Protein AF-A0A920K1B1-F1 (afdb_monomer)

Mean predicted aligned error: 3.54 Å

Radius of gyration: 16.36 Å; Cα contacts (8 Å, |Δi|>4): 84; chains: 1; bounding box: 33×30×52 Å

pLDDT: mean 95.36, std 4.57, range [61.56, 98.5]

Structure (mmCIF, N/CA/C/O backbone):
data_AF-A0A920K1B1-F1
#
_entry.id   AF-A0A920K1B1-F1
#
loop_
_atom_site.group_PDB
_atom_site.id
_atom_site.type_symbol
_atom_site.label_atom_id
_atom_site.label_alt_id
_atom_site.label_comp_id
_atom_site.label_asym_id
_atom_site.label_entity_id
_atom_site.label_seq_id
_atom_site.pdbx_PDB_ins_code
_atom_site.Cartn_x
_atom_site.Cartn_y
_atom_site.Cartn_z
_atom_site.occupancy
_atom_site.B_iso_or_equiv
_atom_site.auth_seq_id
_atom_site.auth_comp_id
_atom_site.auth_asym_id
_atom_site.auth_atom_id
_atom_site.pdbx_PDB_model_num
ATOM 1 N N . MET A 1 1 ? -3.075 0.054 6.663 1.00 95.94 1 MET A N 1
ATOM 2 C CA . MET A 1 1 ? -2.186 -1.117 6.807 1.00 95.94 1 MET A CA 1
ATOM 3 C C . MET A 1 1 ? -0.836 -0.663 7.327 1.00 95.94 1 MET A C 1
ATOM 5 O O . MET A 1 1 ? -0.423 0.441 6.988 1.00 95.94 1 MET A O 1
ATOM 9 N N . ASN A 1 2 ? -0.186 -1.488 8.144 1.00 97.50 2 ASN A N 1
ATOM 10 C CA . ASN A 1 2 ? 1.132 -1.239 8.730 1.00 97.50 2 ASN A CA 1
ATOM 11 C C . ASN A 1 2 ? 1.972 -2.524 8.671 1.00 97.50 2 ASN A C 1
ATOM 13 O O . ASN A 1 2 ? 1.445 -3.595 8.975 1.00 97.50 2 ASN A O 1
ATOM 17 N N . ARG A 1 3 ? 3.257 -2.415 8.324 1.00 96.69 3 ARG A N 1
ATOM 18 C CA . ARG A 1 3 ? 4.250 -3.483 8.495 1.00 96.69 3 ARG A CA 1
ATOM 19 C C . ARG A 1 3 ? 5.299 -3.058 9.524 1.00 96.69 3 ARG A C 1
ATOM 21 O O . ARG A 1 3 ? 5.857 -1.966 9.428 1.00 96.69 3 ARG A O 1
ATOM 28 N N . ALA A 1 4 ? 5.582 -3.932 10.488 1.00 92.75 4 ALA A N 1
ATOM 29 C CA . ALA A 1 4 ? 6.627 -3.703 11.481 1.00 92.75 4 ALA A CA 1
ATOM 30 C C . ALA A 1 4 ? 8.004 -4.173 10.962 1.00 92.75 4 ALA A C 1
ATOM 32 O O . ALA A 1 4 ? 8.064 -5.211 10.307 1.00 92.75 4 ALA A O 1
ATOM 33 N N . PRO A 1 5 ? 9.109 -3.475 11.292 1.00 94.50 5 PRO A N 1
ATOM 34 C CA . PRO A 1 5 ? 9.168 -2.202 12.012 1.00 94.50 5 PRO A CA 1
ATOM 35 C C . PRO A 1 5 ? 8.800 -1.002 11.121 1.00 94.50 5 PRO A C 1
ATOM 37 O O . PRO A 1 5 ? 9.211 -0.909 9.967 1.00 94.50 5 PRO A O 1
ATOM 40 N N . THR A 1 6 ? 8.075 -0.029 11.679 1.00 95.12 6 THR A N 1
ATOM 41 C CA . THR A 1 6 ? 7.736 1.214 10.971 1.00 95.12 6 THR A CA 1
ATOM 42 C C . THR A 1 6 ? 8.926 2.182 11.005 1.00 95.12 6 THR A C 1
ATOM 44 O O . THR A 1 6 ? 9.136 2.881 11.993 1.00 95.12 6 THR A O 1
ATOM 47 N N . LEU A 1 7 ? 9.715 2.232 9.929 1.00 93.31 7 LEU A N 1
ATOM 48 C CA . LEU A 1 7 ? 10.927 3.069 9.853 1.00 93.31 7 LEU A CA 1
ATOM 49 C C . LEU A 1 7 ? 10.650 4.539 9.504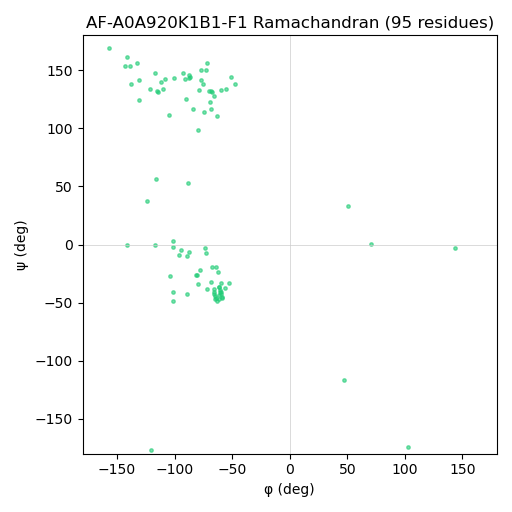 1.00 93.31 7 LEU A C 1
ATOM 51 O O . LEU A 1 7 ? 11.429 5.429 9.834 1.00 93.31 7 LEU A O 1
ATOM 55 N N . HIS A 1 8 ? 9.549 4.800 8.807 1.00 93.94 8 HIS A N 1
ATOM 56 C CA . HIS A 1 8 ? 9.158 6.129 8.349 1.00 93.94 8 HIS A CA 1
ATOM 57 C C . HIS A 1 8 ? 7.651 6.185 8.100 1.00 93.94 8 HIS A C 1
ATOM 59 O O . HIS A 1 8 ? 6.994 5.147 8.023 1.00 93.94 8 HIS A O 1
ATOM 65 N N . ARG A 1 9 ? 7.099 7.388 7.886 1.00 94.19 9 ARG A N 1
ATOM 66 C CA . ARG A 1 9 ? 5.644 7.598 7.742 1.00 94.19 9 ARG A CA 1
ATOM 67 C C . ARG A 1 9 ? 4.969 6.707 6.693 1.00 94.19 9 ARG A C 1
ATOM 69 O O . ARG A 1 9 ? 3.837 6.303 6.894 1.00 94.19 9 ARG A O 1
ATOM 76 N N . LEU A 1 10 ? 5.668 6.360 5.606 1.00 95.12 10 LEU A N 1
ATOM 77 C CA . LEU A 1 10 ? 5.119 5.501 4.546 1.00 95.12 10 LEU A CA 1
ATOM 78 C C . LEU A 1 10 ? 4.994 4.020 4.940 1.00 95.12 10 LEU A C 1
ATOM 80 O O . LEU A 1 10 ? 4.386 3.257 4.202 1.00 95.12 10 LEU A O 1
ATOM 84 N N . GLY A 1 11 ? 5.514 3.625 6.108 1.00 94.69 11 GLY A N 1
ATOM 85 C CA . GLY A 1 11 ? 5.289 2.298 6.682 1.00 94.69 11 GLY A CA 1
ATOM 86 C C . GLY A 1 11 ? 3.874 2.116 7.241 1.00 94.69 11 GLY A C 1
ATOM 87 O O . GLY A 1 11 ? 3.537 1.024 7.691 1.00 94.69 11 GLY A O 1
ATOM 88 N N . ILE A 1 12 ? 3.040 3.165 7.203 1.00 97.69 12 ILE A N 1
ATOM 89 C CA . ILE A 1 12 ? 1.597 3.106 7.439 1.00 97.69 12 ILE A CA 1
ATOM 90 C C . ILE A 1 12 ? 0.896 3.860 6.309 1.00 97.69 12 ILE A C 1
ATOM 92 O O . ILE A 1 12 ? 1.167 5.035 6.078 1.00 97.69 12 ILE A O 1
ATOM 96 N N . GLN A 1 13 ? -0.027 3.198 5.613 1.00 97.94 13 GLN A N 1
ATOM 97 C CA . GLN A 1 13 ? -0.844 3.828 4.569 1.00 97.94 13 GLN A CA 1
ATOM 98 C C . GLN A 1 13 ? -2.299 3.361 4.641 1.00 97.94 13 GLN A C 1
ATOM 100 O O . GLN A 1 13 ? -2.594 2.259 5.122 1.00 97.94 13 GLN A O 1
ATOM 105 N N . ALA A 1 14 ? -3.210 4.204 4.165 1.00 98.19 14 ALA A N 1
ATOM 106 C CA . ALA A 1 14 ? -4.627 3.906 4.026 1.00 98.19 14 ALA A CA 1
ATOM 107 C C . ALA A 1 14 ? -4.944 3.361 2.627 1.00 98.19 14 ALA A C 1
ATOM 109 O O . ALA A 1 14 ? -4.317 3.732 1.631 1.00 98.19 14 ALA A O 1
ATOM 110 N N . PHE A 1 15 ? -5.932 2.472 2.586 1.00 98.12 15 PHE A N 1
ATOM 111 C CA . PHE A 1 15 ? -6.431 1.808 1.387 1.00 98.12 15 PHE A CA 1
ATOM 112 C C . PHE A 1 15 ? -7.944 1.646 1.515 1.00 98.12 15 PHE A C 1
ATOM 114 O O . PHE A 1 15 ? -8.457 1.528 2.631 1.00 98.12 15 PHE A O 1
ATOM 121 N N . GLU A 1 16 ? -8.636 1.588 0.382 1.00 96.88 16 GLU A N 1
ATOM 122 C CA . GLU A 1 16 ? -10.030 1.150 0.338 1.00 96.88 16 GLU A CA 1
ATOM 123 C C . GLU A 1 16 ? -10.06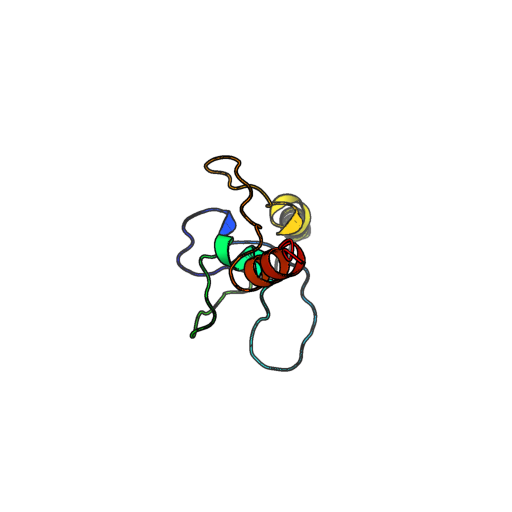1 -0.387 0.283 1.00 96.88 16 GLU A C 1
ATOM 125 O O . GLU A 1 16 ? -9.517 -0.971 -0.658 1.00 96.88 16 GLU A O 1
ATOM 130 N N . PRO A 1 17 ? -10.621 -1.068 1.299 1.00 96.44 17 PRO A N 1
ATOM 131 C CA . PRO A 1 17 ? -10.634 -2.522 1.333 1.00 96.44 17 PRO A CA 1
ATOM 132 C C . PRO A 1 17 ? -11.677 -3.087 0.365 1.00 96.44 17 PRO A C 1
ATOM 134 O O . PRO A 1 17 ? -12.818 -2.628 0.321 1.00 96.44 17 PRO A O 1
ATOM 137 N N . VAL A 1 18 ? -11.300 -4.144 -0.351 1.00 96.69 18 VAL A N 1
ATOM 138 C CA . VAL A 1 18 ? -12.214 -4.969 -1.149 1.00 96.69 18 VAL A CA 1
ATOM 139 C C . VAL A 1 18 ? -12.340 -6.324 -0.465 1.00 96.69 18 VAL A C 1
ATOM 141 O O . VAL A 1 18 ? -11.338 -6.900 -0.039 1.00 96.69 18 VAL A O 1
ATOM 144 N N . LEU A 1 19 ? -13.571 -6.820 -0.324 1.00 97.31 19 LEU A N 1
ATOM 145 C CA . LEU A 1 19 ? -13.810 -8.146 0.241 1.00 97.31 19 LEU A CA 1
ATOM 146 C C . LEU A 1 19 ? -13.279 -9.215 -0.714 1.00 97.31 19 LEU A C 1
ATOM 148 O O . LEU A 1 19 ? -13.569 -9.193 -1.909 1.00 97.31 19 LEU A O 1
ATOM 152 N N . ILE A 1 20 ? -12.518 -10.150 -0.161 1.00 96.06 20 ILE A N 1
ATOM 153 C CA . ILE A 1 20 ? -11.924 -11.269 -0.885 1.00 96.06 20 ILE A CA 1
ATOM 154 C C . ILE A 1 20 ? -12.167 -12.563 -0.117 1.00 96.06 20 ILE A C 1
ATOM 156 O O . ILE A 1 20 ? -12.335 -12.554 1.103 1.00 96.06 20 ILE A O 1
ATOM 160 N N . GLU A 1 21 ? -12.135 -13.675 -0.840 1.00 97.06 21 GLU A N 1
ATOM 161 C CA . GLU A 1 21 ? -12.076 -15.003 -0.239 1.00 97.06 21 GLU A CA 1
ATOM 162 C C . GLU A 1 21 ? -10.651 -15.313 0.252 1.00 97.06 21 GLU A C 1
ATOM 164 O O . GLU A 1 21 ? -9.660 -14.866 -0.331 1.00 97.06 21 GLU A O 1
ATOM 169 N N . GLY A 1 22 ? -10.540 -16.123 1.307 1.00 96.19 22 GLY A N 1
ATOM 170 C CA . GLY A 1 22 ? -9.261 -16.534 1.895 1.00 96.19 22 GLY A CA 1
ATOM 171 C C . GLY A 1 22 ? -8.897 -15.803 3.193 1.00 96.19 22 GLY A C 1
ATOM 172 O O . GLY A 1 22 ? -9.698 -15.082 3.778 1.00 96.19 22 GLY A O 1
ATOM 173 N N . LYS A 1 23 ? -7.681 -16.061 3.695 1.00 95.44 23 LYS A N 1
ATOM 174 C CA . LYS A 1 23 ? -7.193 -15.550 4.995 1.00 95.44 23 LYS A CA 1
ATOM 175 C C . LYS A 1 23 ? -5.985 -14.611 4.884 1.00 95.44 23 LYS A C 1
ATOM 177 O O . LYS A 1 23 ? -5.476 -14.166 5.907 1.00 95.44 23 LYS A O 1
ATOM 182 N N . ALA A 1 24 ? -5.503 -14.354 3.670 1.00 96.25 24 ALA A N 1
ATOM 183 C CA . ALA A 1 24 ? -4.328 -13.525 3.418 1.00 96.25 24 ALA A CA 1
ATOM 184 C C . ALA A 1 24 ? -4.741 -12.117 2.979 1.00 96.25 24 ALA A C 1
ATOM 186 O O . ALA A 1 24 ? -5.711 -11.955 2.241 1.00 96.25 24 ALA A O 1
ATOM 187 N N . ILE A 1 25 ? -3.987 -11.105 3.407 1.00 96.75 25 ILE A N 1
ATOM 188 C CA . ILE A 1 25 ? -4.177 -9.726 2.952 1.00 96.75 25 ILE A CA 1
ATOM 189 C C . ILE A 1 25 ? -3.541 -9.582 1.568 1.00 96.75 25 ILE A C 1
ATOM 191 O O . ILE A 1 25 ? -2.401 -9.992 1.364 1.00 96.75 25 ILE A O 1
ATOM 195 N N . GLN A 1 26 ? -4.258 -8.969 0.630 1.00 96.69 26 GLN A N 1
ATOM 196 C CA . GLN A 1 26 ? -3.702 -8.591 -0.667 1.00 96.69 26 GLN A CA 1
ATOM 197 C C . GLN A 1 26 ? -3.123 -7.177 -0.589 1.00 96.69 26 GLN A C 1
ATOM 199 O O . GLN A 1 26 ? -3.814 -6.234 -0.201 1.00 96.69 26 GLN A O 1
ATOM 204 N N . LEU A 1 27 ? -1.851 -7.033 -0.959 1.00 96.75 27 LEU A N 1
ATOM 205 C CA . LEU A 1 27 ? -1.142 -5.758 -1.004 1.00 96.75 27 LEU A CA 1
ATOM 206 C C . LEU A 1 27 ? -0.828 -5.391 -2.455 1.00 96.75 27 LEU A C 1
ATOM 208 O O . LEU A 1 27 ? -0.426 -6.237 -3.250 1.00 96.75 27 LEU A O 1
ATOM 212 N N . HIS A 1 28 ? -0.975 -4.112 -2.798 1.00 96.69 28 HIS A N 1
ATOM 213 C CA . HIS A 1 28 ? -0.614 -3.628 -4.125 1.00 96.69 28 HIS A CA 1
ATOM 214 C C . HIS A 1 28 ? 0.921 -3.674 -4.327 1.00 96.69 28 HIS A C 1
ATOM 216 O O . HIS A 1 28 ? 1.661 -3.156 -3.487 1.00 96.69 2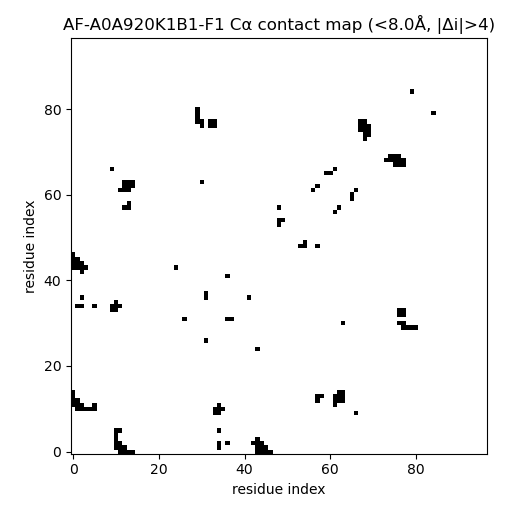8 HIS A O 1
ATOM 222 N N . PRO A 1 29 ? 1.448 -4.204 -5.447 1.00 96.69 29 PRO A N 1
ATOM 223 C CA . PRO A 1 29 ? 2.891 -4.406 -5.617 1.00 96.69 29 PRO A CA 1
ATOM 224 C C . PRO A 1 29 ? 3.703 -3.099 -5.566 1.00 96.69 29 PRO A C 1
ATOM 226 O O . PRO A 1 29 ? 4.766 -3.055 -4.953 1.00 96.69 29 PRO A O 1
ATOM 229 N N . LEU A 1 30 ? 3.175 -1.992 -6.109 1.00 96.62 30 LEU A N 1
ATOM 230 C CA . LEU A 1 30 ? 3.867 -0.688 -6.088 1.00 96.62 30 LEU A CA 1
ATOM 231 C C . LEU A 1 30 ? 4.097 -0.092 -4.690 1.00 96.62 30 LEU A C 1
ATOM 233 O O . LEU A 1 30 ? 4.951 0.777 -4.548 1.00 96.62 30 LEU A O 1
ATOM 237 N N . VAL A 1 31 ? 3.366 -0.525 -3.658 1.00 96.62 31 VAL A N 1
ATOM 238 C CA . VAL A 1 31 ? 3.591 -0.024 -2.290 1.00 96.62 31 VAL A CA 1
ATOM 239 C C . VAL A 1 31 ? 4.533 -0.919 -1.483 1.00 96.62 31 VAL A C 1
ATOM 241 O O . VAL A 1 31 ? 4.922 -0.538 -0.383 1.00 96.62 31 VAL A O 1
ATOM 244 N N . CYS A 1 32 ? 4.961 -2.070 -2.018 1.00 95.88 32 CYS A N 1
ATOM 245 C CA . CYS A 1 32 ? 5.838 -3.002 -1.300 1.00 95.88 32 CYS A CA 1
ATOM 246 C C . CYS A 1 32 ? 7.163 -2.341 -0.901 1.00 95.88 32 CYS A C 1
ATOM 248 O O . CYS A 1 32 ? 7.592 -2.476 0.241 1.00 95.88 32 CYS A O 1
ATOM 250 N N . ALA A 1 33 ? 7.747 -1.522 -1.785 1.00 94.38 33 ALA A N 1
ATOM 251 C CA . ALA A 1 33 ? 8.959 -0.759 -1.486 1.00 94.38 33 ALA A CA 1
ATOM 252 C C . ALA A 1 33 ? 8.771 0.211 -0.304 1.00 94.38 33 ALA A C 1
ATOM 254 O O . ALA A 1 33 ? 9.653 0.335 0.541 1.00 94.38 33 ALA A O 1
ATOM 255 N N . ALA A 1 34 ? 7.605 0.857 -0.201 1.00 95.19 34 ALA A N 1
ATOM 256 C CA . ALA A 1 34 ? 7.293 1.769 0.898 1.00 95.19 34 ALA A CA 1
ATOM 257 C C . ALA A 1 34 ? 7.131 1.041 2.246 1.00 95.19 34 ALA A C 1
ATOM 259 O O . ALA A 1 34 ? 7.478 1.590 3.285 1.00 95.19 34 ALA A O 1
ATOM 260 N N . PHE A 1 35 ? 6.648 -0.201 2.250 1.00 96.56 35 PHE A N 1
ATOM 261 C CA . PHE A 1 35 ? 6.590 -1.027 3.464 1.00 96.56 35 PHE A CA 1
ATOM 262 C C . PHE A 1 35 ? 7.875 -1.829 3.717 1.00 96.56 35 PHE A C 1
ATOM 264 O O . PHE A 1 35 ? 7.994 -2.485 4.755 1.00 96.56 35 PHE A O 1
ATOM 271 N N . ASN A 1 36 ? 8.823 -1.795 2.774 1.00 93.81 36 ASN A N 1
ATOM 272 C CA . ASN A 1 36 ? 9.941 -2.731 2.687 1.00 93.81 36 ASN A CA 1
ATOM 273 C C . ASN A 1 36 ? 9.482 -4.205 2.756 1.00 93.81 36 ASN A C 1
ATOM 275 O O . ASN A 1 36 ? 10.151 -5.021 3.383 1.00 93.81 36 ASN A O 1
ATOM 279 N N . ALA A 1 37 ? 8.298 -4.500 2.211 1.00 95.00 37 ALA A N 1
ATOM 280 C CA . ALA A 1 37 ? 7.626 -5.788 2.337 1.00 95.00 37 ALA A CA 1
ATOM 281 C C . ALA A 1 37 ? 8.001 -6.744 1.202 1.00 95.00 37 ALA A C 1
ATOM 283 O O . ALA A 1 37 ? 8.099 -6.331 0.042 1.00 95.00 37 ALA A O 1
ATOM 284 N N . ASP A 1 38 ? 8.129 -8.016 1.548 1.00 93.69 38 ASP A N 1
ATOM 285 C CA . ASP A 1 38 ? 8.188 -9.160 0.647 1.00 93.69 38 ASP A CA 1
ATOM 286 C C . ASP A 1 38 ? 7.036 -10.136 0.954 1.00 93.69 38 ASP A C 1
ATOM 288 O O . ASP A 1 38 ? 6.113 -9.829 1.708 1.00 93.69 38 ASP A O 1
ATO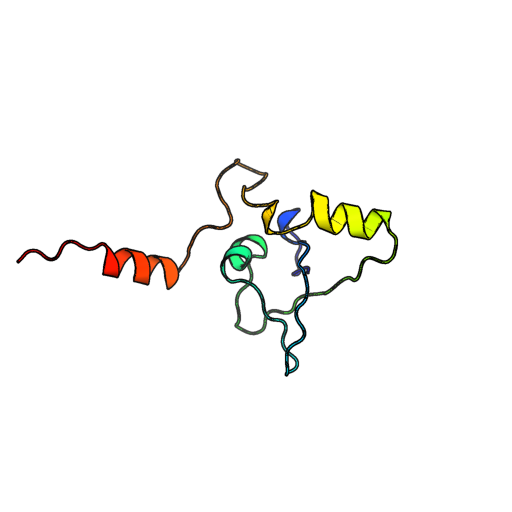M 292 N N . PHE A 1 39 ? 6.993 -11.272 0.256 1.00 95.44 39 PHE A N 1
ATOM 293 C CA . PHE A 1 39 ? 5.879 -12.227 0.329 1.00 95.44 39 PHE A CA 1
ATOM 294 C C . PHE A 1 39 ? 6.355 -13.634 0.713 1.00 95.44 39 PHE A C 1
ATOM 296 O O . PHE A 1 39 ? 5.848 -14.632 0.205 1.00 95.44 39 PHE A O 1
ATOM 303 N N . ASP A 1 40 ? 7.339 -13.721 1.603 1.00 96.06 40 ASP A N 1
ATOM 304 C CA . ASP A 1 40 ? 7.934 -14.973 2.089 1.00 96.06 40 ASP A CA 1
ATOM 305 C C . ASP A 1 40 ? 7.421 -15.402 3.483 1.00 96.06 40 ASP A C 1
ATOM 307 O O . ASP A 1 40 ? 7.838 -16.430 4.019 1.00 96.06 40 ASP A O 1
ATOM 311 N N . GLY A 1 41 ? 6.475 -14.650 4.054 1.00 95.62 41 GLY A N 1
ATOM 312 C CA . GLY A 1 41 ? 5.929 -14.881 5.397 1.00 95.62 41 GLY A CA 1
ATOM 313 C C . GLY A 1 41 ? 5.596 -13.606 6.171 1.00 95.62 41 GLY A C 1
ATOM 314 O O . GLY A 1 41 ? 5.054 -13.689 7.276 1.00 95.62 41 GLY A O 1
ATOM 315 N N . ASP A 1 42 ? 5.894 -12.446 5.587 1.00 96.25 42 ASP A N 1
ATOM 316 C CA . ASP A 1 42 ? 5.553 -11.129 6.110 1.00 96.25 42 ASP A CA 1
ATOM 317 C C . ASP A 1 42 ? 4.092 -11.002 6.574 1.00 96.25 42 ASP A C 1
ATOM 319 O O . ASP A 1 42 ? 3.137 -11.438 5.924 1.00 96.25 42 ASP A O 1
ATOM 323 N N . GLN A 1 43 ? 3.919 -10.334 7.715 1.00 96.44 43 GLN A N 1
ATOM 324 C CA . GLN A 1 43 ? 2.617 -10.039 8.307 1.00 96.44 43 GLN A CA 1
ATOM 325 C C . GLN A 1 43 ? 2.383 -8.532 8.370 1.00 96.44 43 GLN A C 1
ATOM 327 O O . GLN A 1 43 ? 3.303 -7.741 8.587 1.00 96.44 43 GLN A O 1
ATOM 332 N N . MET A 1 44 ? 1.121 -8.127 8.227 1.00 97.62 44 MET A N 1
ATOM 333 C CA . MET A 1 44 ? 0.719 -6.724 8.299 1.00 97.62 44 MET A CA 1
ATOM 334 C C . MET A 1 44 ? -0.464 -6.539 9.243 1.00 97.62 44 MET A C 1
ATOM 336 O O . MET A 1 44 ? -1.399 -7.338 9.266 1.00 97.62 44 MET A O 1
ATOM 340 N N . ALA A 1 45 ? -0.443 -5.440 9.991 1.00 97.69 45 ALA A N 1
ATOM 341 C CA . ALA A 1 45 ? -1.549 -5.021 10.834 1.00 97.69 45 ALA A CA 1
ATOM 342 C C . ALA A 1 45 ? -2.549 -4.159 10.046 1.00 97.69 45 ALA A C 1
ATOM 344 O O . ALA A 1 45 ? -2.183 -3.320 9.209 1.00 97.69 45 ALA A O 1
ATOM 345 N N . VAL A 1 46 ? -3.833 -4.340 10.354 1.00 97.56 46 VAL A N 1
ATOM 346 C CA . VAL A 1 46 ? -4.939 -3.542 9.817 1.00 97.56 46 VAL A CA 1
ATOM 347 C C . VAL A 1 46 ? -5.579 -2.768 10.963 1.00 97.56 46 VAL A C 1
ATOM 349 O O . VAL A 1 46 ? -5.878 -3.327 12.014 1.00 97.56 46 VAL A O 1
ATOM 352 N N . HIS A 1 47 ? -5.791 -1.474 10.745 1.00 97.81 47 HIS A N 1
ATOM 353 C CA . HIS A 1 47 ? -6.421 -0.572 11.702 1.00 97.81 47 HIS A CA 1
ATOM 354 C C . HIS A 1 47 ? -7.655 0.041 11.044 1.00 97.81 47 HIS A C 1
ATOM 356 O O . HIS A 1 47 ? -7.573 0.481 9.895 1.00 97.81 47 HIS A O 1
ATOM 362 N N . VAL A 1 48 ? -8.779 0.064 11.762 1.00 98.00 48 VAL A N 1
ATOM 363 C CA . VAL A 1 48 ? -10.048 0.617 11.272 1.00 98.00 48 VAL A CA 1
ATOM 364 C C . VAL A 1 48 ? -10.289 1.972 11.949 1.00 98.00 48 VAL A C 1
ATOM 366 O O . VAL A 1 48 ? -10.506 1.997 13.162 1.00 98.00 48 VAL A O 1
ATOM 369 N N . PRO A 1 49 ? -10.230 3.101 11.217 1.00 97.62 49 PRO A N 1
ATOM 370 C CA . PRO A 1 49 ? -10.569 4.407 11.776 1.00 97.62 49 PRO A CA 1
ATOM 371 C C . PRO A 1 49 ? -12.077 4.492 12.044 1.00 97.62 49 PRO A C 1
ATOM 373 O O . PRO A 1 49 ? -12.883 4.151 11.181 1.00 97.62 49 PRO A O 1
ATOM 376 N N . LEU A 1 50 ? -12.456 4.949 13.241 1.00 97.69 50 LEU A N 1
ATOM 377 C CA . LEU A 1 50 ? -13.859 4.979 13.675 1.00 97.69 50 LEU A CA 1
ATOM 378 C C . LEU A 1 50 ? -14.488 6.370 13.559 1.00 97.69 50 LEU A C 1
ATOM 380 O O . LEU A 1 50 ? -15.573 6.488 12.993 1.00 97.69 50 LEU A O 1
ATOM 384 N N . SER A 1 51 ? -13.826 7.417 14.065 1.00 98.50 51 SER A N 1
ATOM 385 C CA . SER A 1 51 ? -14.380 8.777 14.024 1.00 98.50 51 SER A CA 1
ATOM 386 C C . SER A 1 51 ? -14.367 9.353 12.609 1.00 98.50 51 SER A C 1
ATOM 388 O O . SER A 1 51 ? -13.568 8.944 11.762 1.00 98.50 51 SER A O 1
ATOM 390 N N . LEU A 1 52 ? -15.249 10.320 12.353 1.00 97.75 52 LEU A N 1
ATOM 391 C CA . LEU A 1 52 ? -15.328 10.979 11.051 1.00 97.75 52 LEU A CA 1
ATOM 392 C C . LEU A 1 52 ? -14.008 11.682 10.714 1.00 97.75 52 LEU A C 1
ATOM 394 O O . LEU A 1 52 ? -13.531 11.591 9.587 1.00 97.75 52 LEU A O 1
ATOM 398 N N . GLU A 1 53 ? -13.393 12.323 11.703 1.00 98.25 53 GLU A N 1
ATOM 399 C CA . GLU A 1 53 ? -12.103 12.996 11.576 1.00 98.25 53 GLU A CA 1
ATOM 400 C C . GLU A 1 53 ? -11.008 11.997 11.190 1.00 98.25 53 GLU A C 1
ATOM 402 O O . GLU A 1 53 ? -10.286 12.226 10.224 1.00 98.25 53 GLU A O 1
ATOM 407 N N . ALA A 1 54 ? -10.943 10.839 11.859 1.00 97.88 54 ALA A N 1
ATOM 408 C CA . ALA A 1 54 ? -9.950 9.809 11.563 1.00 97.88 54 ALA A CA 1
ATOM 409 C C . ALA A 1 54 ? -10.144 9.194 10.166 1.00 97.88 54 ALA A C 1
ATOM 411 O O . ALA A 1 54 ? -9.172 8.911 9.464 1.00 97.88 54 ALA A O 1
ATOM 412 N N . GLN A 1 55 ? -11.393 8.992 9.735 1.00 97.81 55 GLN A N 1
ATOM 413 C CA . GLN A 1 55 ? -11.694 8.519 8.382 1.00 97.81 55 GLN A CA 1
ATOM 414 C C . GLN A 1 55 ? -11.298 9.558 7.323 1.00 97.81 55 GLN A C 1
ATOM 416 O O . GLN A 1 55 ? -10.745 9.198 6.281 1.00 97.81 55 GLN A O 1
ATOM 421 N N . LEU A 1 56 ? -11.548 10.843 7.589 1.00 97.81 56 LEU A N 1
ATOM 422 C CA . LEU A 1 56 ? -11.154 11.942 6.709 1.00 97.81 56 LEU A CA 1
ATOM 423 C C . LEU A 1 56 ? -9.633 12.063 6.610 1.00 97.81 56 LEU A C 1
ATOM 425 O O . LEU A 1 56 ? -9.109 12.127 5.500 1.00 97.81 56 LEU A O 1
ATOM 429 N N . GLU A 1 57 ? -8.911 12.021 7.728 1.00 97.75 57 GLU A N 1
ATOM 430 C CA . GLU A 1 57 ? -7.446 12.021 7.729 1.00 97.75 57 GLU A CA 1
ATOM 431 C C . GLU A 1 57 ? -6.882 10.815 6.974 1.00 97.75 57 GLU A C 1
ATOM 433 O O . GLU A 1 57 ? -5.968 10.964 6.159 1.00 97.75 57 GLU A O 1
ATOM 438 N N . ALA A 1 58 ? -7.461 9.626 7.172 1.00 97.62 58 ALA A N 1
ATOM 439 C CA . ALA A 1 58 ? -7.054 8.436 6.439 1.00 97.62 58 ALA A CA 1
ATOM 440 C C . ALA A 1 58 ? -7.218 8.620 4.925 1.00 97.62 58 ALA A C 1
ATOM 442 O O . ALA A 1 58 ? -6.285 8.340 4.174 1.00 97.62 58 ALA A O 1
ATOM 443 N N . ARG A 1 59 ? -8.365 9.150 4.484 1.00 96.38 59 ARG A N 1
ATOM 444 C CA . ARG A 1 59 ? -8.674 9.363 3.063 1.00 96.38 59 ARG A CA 1
ATOM 445 C C . ARG A 1 59 ? -7.875 10.501 2.424 1.00 96.38 59 ARG A C 1
ATOM 447 O O . ARG A 1 59 ? -7.477 10.398 1.269 1.00 96.38 59 ARG A O 1
ATOM 454 N N . VAL A 1 60 ? -7.644 11.595 3.140 1.00 96.62 60 VAL A N 1
ATOM 455 C CA . VAL A 1 60 ? -7.004 12.789 2.570 1.00 96.62 60 VAL A CA 1
ATOM 456 C C . VAL A 1 60 ? -5.485 12.724 2.703 1.00 96.62 60 VAL A C 1
ATOM 458 O O . VAL A 1 60 ? -4.773 13.040 1.753 1.00 96.62 60 VAL A O 1
ATOM 461 N N . LEU A 1 61 ? -4.967 12.288 3.849 1.00 96.31 61 LEU A N 1
ATOM 462 C CA . LEU A 1 61 ? -3.534 12.357 4.150 1.00 96.31 61 LEU A CA 1
ATOM 463 C C . LEU A 1 61 ? -2.831 11.013 3.963 1.00 96.31 61 LEU A C 1
ATOM 465 O O . LEU A 1 61 ? -1.713 10.965 3.447 1.00 96.31 61 LEU A O 1
ATOM 469 N N . MET A 1 62 ? -3.468 9.917 4.383 1.00 97.31 62 MET A N 1
ATOM 470 C CA . MET A 1 62 ? -2.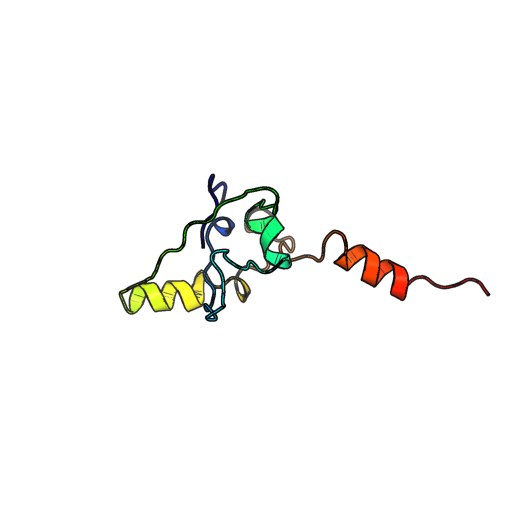806 8.610 4.453 1.00 97.31 62 MET A CA 1
ATOM 471 C C . MET A 1 62 ? -3.051 7.713 3.239 1.00 97.31 62 MET A C 1
ATOM 473 O O . MET A 1 62 ? -2.384 6.683 3.136 1.00 97.31 62 MET A O 1
ATOM 477 N N . MET A 1 63 ? -3.957 8.067 2.318 1.00 97.31 63 MET A N 1
ATOM 478 C CA . MET A 1 63 ? -4.203 7.256 1.119 1.00 97.31 63 MET A CA 1
ATOM 479 C C . MET A 1 63 ? -2.912 7.020 0.347 1.00 97.31 63 MET A C 1
ATOM 481 O O . MET A 1 63 ? -2.134 7.948 0.103 1.00 97.31 63 MET A O 1
ATOM 485 N N . SER A 1 64 ? -2.688 5.769 -0.051 1.00 96.50 64 SER A N 1
ATOM 486 C CA . SER A 1 64 ? -1.488 5.362 -0.787 1.00 96.50 64 SER A CA 1
ATOM 487 C C . SER A 1 64 ? -1.292 6.166 -2.077 1.00 96.50 64 SER A C 1
ATOM 489 O O . SER A 1 64 ? -0.177 6.590 -2.375 1.00 96.50 64 SER A O 1
ATOM 491 N N . THR A 1 65 ? -2.380 6.492 -2.780 1.00 95.88 65 THR A N 1
ATOM 492 C CA . THR A 1 65 ? -2.383 7.323 -3.997 1.00 95.88 65 THR A CA 1
ATOM 493 C C . THR A 1 65 ? -1.881 8.748 -3.772 1.00 95.88 65 THR A C 1
ATOM 495 O O . THR A 1 65 ? -1.404 9.375 -4.712 1.00 95.88 65 THR A O 1
ATOM 498 N N . ASN A 1 66 ? -1.954 9.263 -2.542 1.00 96.06 66 ASN A N 1
ATOM 499 C CA . ASN A 1 66 ? -1.494 10.612 -2.197 1.00 96.06 66 ASN A CA 1
ATOM 500 C C . ASN A 1 66 ? -0.015 10.624 -1.779 1.00 96.06 66 ASN A C 1
ATOM 502 O O . ASN A 1 66 ? 0.590 11.684 -1.635 1.00 96.06 66 ASN A O 1
ATOM 506 N N . ASN A 1 67 ? 0.591 9.449 -1.591 1.00 95.69 67 ASN A N 1
ATOM 507 C CA . ASN A 1 67 ? 1.933 9.281 -1.045 1.00 95.69 67 ASN A CA 1
ATOM 508 C C . ASN A 1 67 ? 2.889 8.654 -2.077 1.00 95.69 67 ASN A C 1
ATOM 510 O O . ASN A 1 67 ? 3.519 7.627 -1.838 1.00 95.69 67 ASN A O 1
ATOM 514 N N . VAL A 1 68 ? 2.993 9.310 -3.237 1.00 96.12 68 VAL A N 1
ATOM 515 C CA . VAL A 1 68 ? 3.768 8.862 -4.413 1.00 96.12 68 VAL A CA 1
ATOM 516 C C . VAL A 1 68 ? 5.266 9.167 -4.307 1.00 96.12 68 VAL A C 1
ATOM 518 O O . VAL A 1 68 ? 6.092 8.487 -4.918 1.00 96.12 68 VAL A O 1
ATOM 521 N N . LEU A 1 69 ? 5.623 10.195 -3.535 1.00 95.88 69 LEU A N 1
ATOM 522 C CA . LEU A 1 69 ? 6.992 10.679 -3.379 1.00 95.88 69 LEU A CA 1
ATOM 523 C C . LEU A 1 69 ? 7.536 10.331 -1.992 1.00 95.88 69 LEU A C 1
ATOM 525 O O . LEU A 1 69 ? 6.837 10.430 -0.979 1.00 95.88 69 LEU A O 1
ATOM 529 N N . SER A 1 70 ? 8.816 9.980 -1.944 1.00 94.38 70 SER A N 1
ATOM 530 C CA . SER A 1 70 ? 9.549 9.798 -0.701 1.00 94.38 70 SER A CA 1
ATOM 531 C C . SER A 1 70 ? 9.677 11.136 0.038 1.00 94.38 70 SER A C 1
ATOM 533 O O . SER A 1 70 ? 10.160 12.114 -0.536 1.00 94.38 70 SER A O 1
ATOM 535 N N . PRO A 1 71 ? 9.306 11.206 1.329 1.00 91.12 71 PRO A N 1
ATOM 536 C CA . PRO A 1 71 ? 9.458 12.428 2.115 1.00 91.12 71 PRO A CA 1
ATOM 537 C C . PRO A 1 71 ? 10.919 12.803 2.382 1.00 91.12 71 PRO A C 1
ATOM 539 O O . PRO A 1 71 ? 11.185 13.947 2.726 1.00 91.12 71 PRO A O 1
ATOM 542 N N . ALA A 1 72 ? 11.857 11.859 2.257 1.00 94.38 72 ALA A N 1
ATOM 543 C CA . ALA A 1 72 ? 13.261 12.096 2.581 1.00 94.38 72 ALA A CA 1
ATOM 544 C C . ALA A 1 72 ? 14.012 12.845 1.470 1.00 94.38 72 ALA A C 1
ATOM 546 O O . ALA A 1 72 ? 14.925 13.613 1.756 1.00 94.38 72 ALA A O 1
ATOM 547 N N . ASN A 1 73 ? 13.657 12.605 0.205 1.00 94.50 73 ASN A N 1
ATOM 548 C CA . ASN A 1 73 ? 14.412 13.111 -0.946 1.00 94.50 73 ASN A CA 1
ATOM 549 C C . ASN A 1 73 ? 13.538 13.577 -2.123 1.00 94.50 73 ASN A C 1
ATOM 551 O O . ASN A 1 73 ? 14.077 13.999 -3.140 1.00 94.50 73 ASN A O 1
ATOM 555 N N . GLY A 1 74 ? 12.208 13.487 -2.023 1.00 94.19 74 GLY A N 1
ATOM 556 C CA . GLY A 1 74 ? 11.281 13.886 -3.085 1.00 94.19 74 GLY A CA 1
ATOM 557 C C . GLY A 1 74 ? 11.271 12.967 -4.310 1.00 94.19 74 GLY A C 1
ATOM 558 O O . GLY A 1 74 ? 10.519 13.226 -5.246 1.00 94.19 74 GLY A O 1
ATOM 559 N N . ALA A 1 75 ? 12.066 11.893 -4.321 1.00 95.75 75 ALA A N 1
ATOM 560 C CA . ALA A 1 75 ? 12.077 10.937 -5.420 1.00 95.75 75 ALA A CA 1
ATOM 561 C C . ALA A 1 75 ? 10.797 10.076 -5.413 1.00 95.75 75 ALA A C 1
ATOM 563 O O . ALA A 1 75 ? 10.251 9.809 -4.336 1.00 95.75 75 ALA A O 1
ATOM 564 N N . PRO A 1 76 ? 10.314 9.6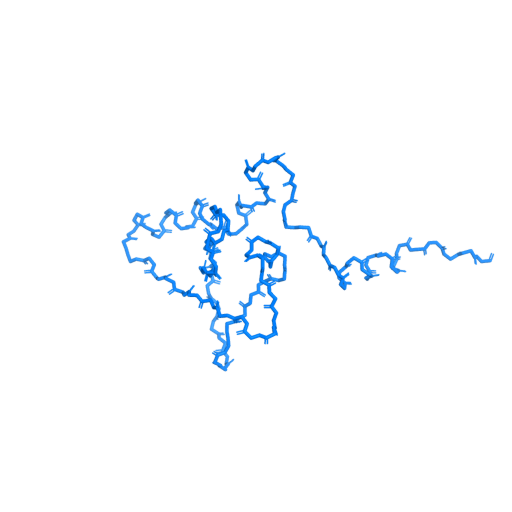03 -6.574 1.00 95.38 76 PRO A N 1
ATOM 565 C CA . PRO A 1 76 ? 9.185 8.678 -6.631 1.00 95.38 76 PRO A CA 1
ATOM 566 C C . PRO A 1 76 ? 9.479 7.382 -5.867 1.00 95.38 76 PRO A C 1
ATOM 568 O O . PRO A 1 76 ? 10.540 6.790 -6.051 1.00 95.38 76 PRO A O 1
ATOM 571 N N . ILE A 1 77 ? 8.539 6.934 -5.030 1.00 94.75 77 ILE A N 1
ATOM 572 C CA . ILE A 1 77 ? 8.669 5.677 -4.270 1.00 94.75 77 ILE A CA 1
ATOM 573 C C . ILE A 1 77 ? 7.828 4.538 -4.856 1.00 94.75 77 ILE A C 1
ATOM 575 O O . ILE A 1 77 ? 8.202 3.376 -4.741 1.00 94.75 77 ILE A O 1
ATOM 579 N N . ILE A 1 78 ? 6.725 4.861 -5.535 1.00 94.06 78 ILE A N 1
ATOM 580 C CA . ILE A 1 78 ? 5.840 3.884 -6.189 1.00 94.06 78 ILE A CA 1
ATOM 581 C C . ILE A 1 78 ? 6.287 3.588 -7.626 1.00 94.06 78 ILE A C 1
ATOM 583 O O . ILE A 1 78 ? 5.531 3.733 -8.587 1.00 94.06 78 ILE A O 1
ATOM 587 N N . VAL A 1 79 ? 7.553 3.224 -7.787 1.00 94.50 79 VAL A N 1
ATOM 588 C CA . VAL A 1 79 ? 8.119 2.895 -9.099 1.00 94.50 79 VAL A CA 1
ATOM 589 C C . VAL A 1 79 ? 7.901 1.416 -9.432 1.00 94.50 79 VAL A C 1
ATOM 591 O O . VAL A 1 79 ? 7.932 0.580 -8.524 1.00 94.50 79 VAL A O 1
ATOM 594 N N . PRO A 1 80 ? 7.694 1.061 -10.716 1.00 95.81 80 PRO A N 1
ATOM 595 C CA . PRO A 1 80 ? 7.740 -0.329 -11.152 1.00 95.81 80 PRO A CA 1
ATOM 596 C C . PRO A 1 80 ? 9.023 -1.010 -10.669 1.00 95.81 80 PRO A C 1
ATOM 598 O O . PRO A 1 80 ? 10.082 -0.387 -10.642 1.00 95.81 80 PRO A O 1
ATOM 601 N N . SER A 1 81 ? 8.940 -2.287 -10.310 1.00 94.06 81 SER A N 1
ATOM 602 C CA . SER A 1 81 ? 10.070 -3.085 -9.829 1.00 94.06 81 SER A CA 1
ATOM 603 C C . SER A 1 81 ? 10.002 -4.510 -10.381 1.00 94.06 81 SER A C 1
ATOM 605 O O . SER A 1 81 ? 8.949 -4.944 -10.855 1.00 94.06 81 SER A O 1
ATOM 607 N N . GLN A 1 82 ? 11.139 -5.216 -10.342 1.00 94.00 82 GLN A N 1
ATOM 608 C CA . GLN A 1 82 ? 11.265 -6.635 -10.708 1.00 94.00 82 GLN A CA 1
ATOM 609 C C . GLN A 1 82 ? 10.560 -6.955 -12.044 1.00 94.00 82 GLN A C 1
ATOM 611 O O . GLN A 1 82 ? 10.920 -6.388 -13.080 1.00 94.00 82 GLN A O 1
ATOM 616 N N . ASP A 1 83 ? 9.534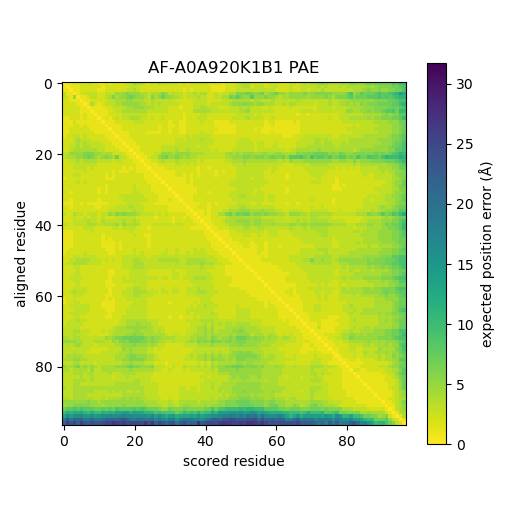 -7.803 -12.019 1.00 96.00 83 ASP A N 1
ATOM 617 C CA . ASP A 1 83 ? 8.815 -8.298 -13.194 1.00 96.00 83 ASP A CA 1
ATOM 618 C C . ASP A 1 83 ? 8.170 -7.189 -14.031 1.00 96.00 83 ASP A C 1
ATOM 620 O O . ASP A 1 83 ? 8.135 -7.280 -15.259 1.00 96.00 83 ASP A O 1
ATOM 624 N N . MET A 1 84 ? 7.712 -6.101 -13.401 1.00 97.19 84 MET A N 1
ATOM 625 C CA . MET A 1 84 ? 7.150 -4.967 -14.140 1.00 97.19 84 MET A CA 1
ATOM 626 C C . MET A 1 84 ? 8.214 -4.302 -15.017 1.00 97.19 84 MET A C 1
ATOM 628 O O . MET A 1 84 ? 7.958 -4.015 -16.185 1.00 97.19 84 MET A O 1
ATOM 632 N N . ILE A 1 85 ? 9.422 -4.088 -14.478 1.00 96.81 85 ILE A N 1
ATOM 633 C CA . ILE A 1 85 ? 10.537 -3.527 -15.254 1.00 96.81 85 ILE A CA 1
ATOM 634 C C . ILE A 1 85 ? 10.947 -4.510 -16.349 1.00 96.81 85 ILE A C 1
ATOM 636 O O . ILE A 1 85 ? 11.166 -4.084 -17.479 1.00 96.81 85 ILE A O 1
ATOM 640 N N . LEU A 1 86 ? 11.016 -5.809 -16.046 1.00 97.31 86 LEU A N 1
ATOM 641 C CA . LEU A 1 86 ? 11.377 -6.829 -17.030 1.00 97.31 86 LEU A CA 1
ATOM 642 C C . LEU A 1 86 ? 10.404 -6.840 -18.221 1.00 97.31 86 LEU A C 1
ATOM 644 O O . LEU A 1 86 ? 10.845 -6.857 -19.370 1.00 97.31 86 LEU A O 1
ATOM 648 N N . GLY A 1 87 ? 9.096 -6.772 -17.959 1.00 97.00 87 GLY A N 1
ATOM 649 C CA . GLY A 1 87 ? 8.066 -6.7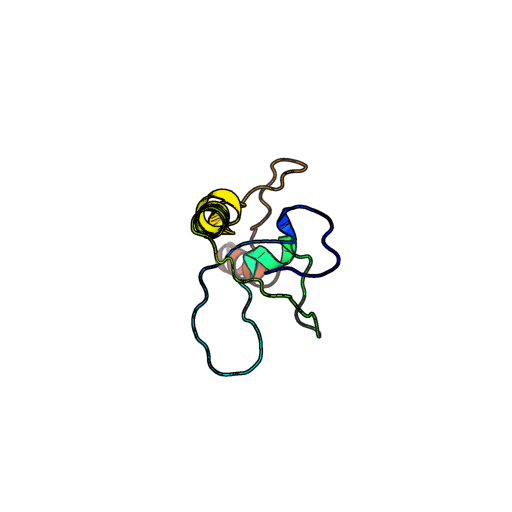09 -18.997 1.00 97.00 87 GLY A CA 1
ATOM 650 C C . GLY A 1 87 ? 8.147 -5.435 -19.840 1.00 97.00 87 GLY A C 1
ATOM 651 O O . GLY A 1 87 ? 8.127 -5.501 -21.073 1.00 97.00 87 GLY A O 1
ATOM 652 N N . LEU A 1 88 ? 8.299 -4.273 -19.195 1.00 96.81 88 LEU A N 1
ATOM 653 C CA . LEU A 1 88 ? 8.480 -2.994 -19.890 1.00 96.81 88 LEU A CA 1
ATOM 654 C C . LEU A 1 88 ? 9.756 -2.994 -20.741 1.00 96.81 88 LEU A C 1
ATOM 656 O O . LEU A 1 88 ? 9.730 -2.584 -21.897 1.00 96.81 88 LEU A O 1
ATOM 660 N N . TYR A 1 89 ? 10.862 -3.504 -20.205 1.00 96.62 89 TYR A N 1
ATOM 661 C CA . TYR A 1 89 ? 12.132 -3.593 -20.917 1.00 96.62 89 TYR A CA 1
ATOM 662 C C . TYR A 1 89 ? 12.036 -4.516 -22.136 1.00 96.62 89 TYR A C 1
ATOM 664 O O . TYR A 1 89 ? 12.402 -4.127 -23.242 1.00 96.62 89 TYR A O 1
ATOM 672 N N . TYR A 1 90 ? 11.487 -5.720 -21.964 1.00 96.19 90 TYR A N 1
ATOM 673 C CA . TYR A 1 90 ? 11.351 -6.683 -23.054 1.00 96.19 90 TYR A CA 1
ATOM 674 C C . TYR A 1 90 ? 10.463 -6.167 -24.195 1.00 96.19 90 TYR A C 1
ATOM 676 O O . TYR A 1 90 ? 10.740 -6.432 -25.362 1.00 96.19 90 TYR A O 1
ATOM 684 N N . THR A 1 91 ? 9.401 -5.424 -23.876 1.00 95.94 91 THR A N 1
ATOM 685 C CA . THR A 1 91 ? 8.474 -4.877 -24.884 1.00 95.94 91 THR A CA 1
ATOM 686 C C . THR A 1 91 ? 9.015 -3.647 -25.609 1.00 95.94 91 THR A C 1
ATOM 688 O O . THR A 1 91 ? 8.575 -3.362 -26.720 1.00 95.94 91 THR A O 1
ATOM 691 N N . THR A 1 92 ? 9.976 -2.939 -25.013 1.00 96.25 92 THR A N 1
ATOM 692 C CA . THR A 1 92 ? 10.581 -1.720 -25.578 1.00 96.25 92 THR A CA 1
ATOM 693 C C . THR A 1 92 ? 11.948 -1.952 -26.215 1.00 96.25 92 THR A C 1
ATOM 695 O O . THR A 1 92 ? 12.522 -1.022 -26.779 1.00 96.25 92 THR A O 1
ATOM 698 N N . ILE A 1 93 ? 12.476 -3.178 -26.167 1.00 95.44 93 ILE A N 1
ATOM 699 C CA . ILE A 1 93 ? 13.752 -3.502 -26.798 1.00 95.44 93 ILE A CA 1
ATOM 700 C C . ILE A 1 93 ? 13.618 -3.455 -28.328 1.00 95.44 93 ILE A C 1
ATOM 702 O O . ILE A 1 93 ? 12.809 -4.166 -28.931 1.00 95.44 93 ILE A O 1
ATOM 706 N N . GLU A 1 94 ? 14.434 -2.628 -28.980 1.00 89.75 94 GLU A N 1
ATOM 707 C CA . GLU A 1 94 ? 14.536 -2.644 -30.437 1.00 89.75 94 GLU A CA 1
ATOM 708 C C . GLU A 1 94 ? 15.197 -3.949 -30.879 1.00 89.75 94 GLU A C 1
ATOM 710 O O . GLU A 1 94 ? 16.363 -4.229 -30.581 1.00 89.75 94 GLU A O 1
ATOM 715 N N . ARG A 1 95 ? 14.450 -4.768 -31.619 1.00 83.56 95 ARG A N 1
ATOM 716 C CA . ARG A 1 95 ? 15.038 -5.919 -32.295 1.00 83.56 95 ARG A CA 1
ATOM 717 C C . ARG A 1 95 ? 15.823 -5.397 -33.489 1.00 83.56 95 ARG A C 1
ATOM 719 O O . ARG A 1 95 ? 15.232 -4.874 -34.429 1.00 83.56 95 ARG A O 1
ATOM 726 N N . LYS A 1 96 ? 17.146 -5.560 -33.462 1.00 73.62 96 LYS A N 1
ATOM 727 C CA . LYS A 1 96 ? 17.945 -5.454 -34.685 1.00 73.62 96 LYS A CA 1
ATOM 728 C C . LYS A 1 96 ? 17.488 -6.574 -35.622 1.00 73.62 96 LYS A C 1
ATOM 730 O O . LYS A 1 96 ? 17.661 -7.745 -35.287 1.00 73.62 96 LYS A O 1
ATOM 735 N N . VAL A 1 97 ? 16.825 -6.180 -36.708 1.00 61.56 97 VAL A N 1
ATOM 736 C CA . VAL A 1 97 ? 16.460 -7.047 -37.838 1.00 61.56 97 VAL A CA 1
ATOM 737 C C . VAL A 1 97 ? 17.705 -7.329 -38.664 1.00 61.56 97 VAL A C 1
ATOM 739 O O . VAL A 1 97 ? 18.498 -6.378 -38.853 1.00 61.56 97 VAL A O 1
#

Solvent-accessible surface area (backbone atoms only — not comparable to full-atom values): 6234 Å² total; per-residue (Å²): 67,34,31,83,81,66,87,49,76,62,17,45,36,32,75,87,86,75,93,72,89,80,90,75,88,89,74,65,75,48,52,25,67,51,45,71,52,70,89,88,77,74,67,71,51,80,76,82,66,80,51,72,67,49,43,48,45,33,64,69,67,32,21,51,89,71,59,44,48,36,91,90,75,65,47,75,49,58,52,80,54,72,67,55,44,51,52,56,49,64,74,66,56,81,76,86,127

Secondary structure (DSSP, 8-state):
-B-SS--SGGGB-B------SSSSPP--GGGHHHHT--SSS---B-----SHHHHHHIIIIIBGGG--B-TTT--BSS---THHH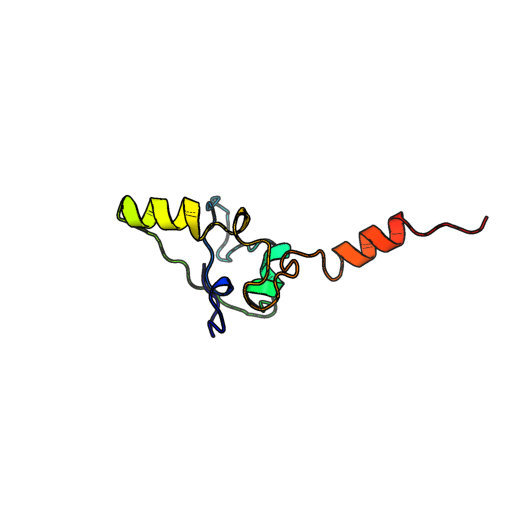HHHHHHH-----

Foldseek 3Di:
DAFPPPPDLLNAAADDDDDDDDDDDDDDPLSCQSNVDDDPDTDGDDDDDDDPVSVCCRVPPRHPVVCQADPVPRHGSSDDDDPRVVVVCVVPDDDDD

Sequence (97 aa):
MNRAPTLHRLGIQAFEPVLIEGKAIQLHPLVCAAFNADFDGDQMAVHVPLSLEAQLEARVLMMSTNNVLSPANGAPIIVPSQDMILGLYYTTIERKV

Nearest PDB structures (foldseek):
  8gzg-assembly1_D  TM=9.892E-01  e=1.819E-10  Synechocystis sp. PCC 6803
  8gzh-assembly1_D  TM=9.941E-01  e=3.769E-10  Synechocystis sp. PCC 6803
  8rdj-assembly1_D  TM=9.670E-01  e=6.841E-10  Sinapis alba
  8ras-assembly1_D  TM=9.997E-01  e=1.847E-09  Sinapis alba
  8w9z-assembly1_C  TM=9.485E-01  e=1.087E-09  Nicotiana tabacum